Protein AF-A0A5B1B1Q3-F1 (afdb_monomer_lite)

Structure (mmCIF, N/CA/C/O backbone):
data_AF-A0A5B1B1Q3-F1
#
_entry.id   AF-A0A5B1B1Q3-F1
#
loop_
_atom_site.group_PDB
_atom_site.id
_atom_site.type_symbol
_atom_site.label_atom_id
_atom_site.label_alt_id
_atom_site.label_comp_id
_atom_site.label_asym_id
_atom_site.label_entity_id
_atom_site.label_seq_id
_atom_site.pdbx_PDB_ins_code
_atom_site.Cartn_x
_atom_site.Cartn_y
_atom_site.Cartn_z
_atom_site.occupancy
_atom_site.B_iso_or_equiv
_atom_site.auth_seq_id
_atom_site.auth_comp_id
_atom_site.auth_asym_id
_atom_site.auth_atom_id
_atom_site.pdbx_PDB_model_num
ATOM 1 N N . MET A 1 1 ? 39.597 26.500 23.716 1.00 58.34 1 MET A N 1
ATOM 2 C CA . MET A 1 1 ? 39.295 26.743 22.284 1.00 58.34 1 MET A CA 1
ATOM 3 C C . MET A 1 1 ? 39.018 25.452 21.503 1.00 58.34 1 MET A C 1
ATOM 5 O O . MET A 1 1 ? 38.104 25.455 20.697 1.00 58.34 1 MET A O 1
ATOM 9 N N . SER A 1 2 ? 39.719 24.342 21.786 1.00 61.75 2 SER A N 1
ATOM 10 C CA . SER A 1 2 ? 39.530 23.036 21.115 1.00 61.75 2 SER A CA 1
ATOM 11 C C . SER A 1 2 ? 38.170 22.343 21.382 1.00 61.75 2 SER A C 1
ATOM 13 O O . SER A 1 2 ? 37.524 21.891 20.443 1.00 61.75 2 SER A O 1
ATOM 15 N N . GLN A 1 3 ? 37.657 22.340 22.624 1.00 68.44 3 GLN A N 1
ATOM 16 C CA . GLN A 1 3 ? 36.416 21.614 22.979 1.00 68.44 3 GLN A CA 1
ATOM 17 C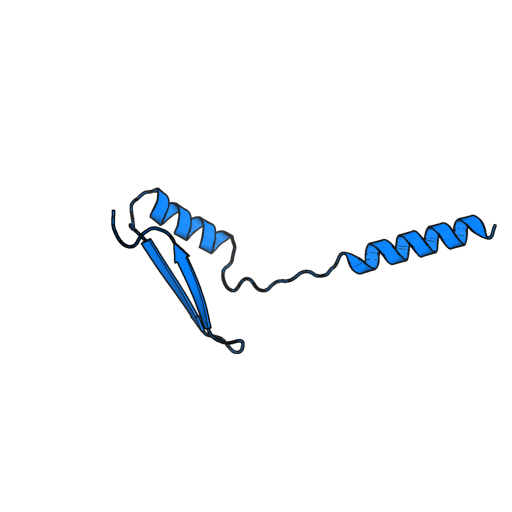 C . GLN A 1 3 ? 35.144 22.113 22.260 1.00 68.44 3 GLN A C 1
ATOM 19 O O . GLN A 1 3 ? 34.271 21.314 21.921 1.00 68.44 3 GLN A O 1
ATOM 24 N N . ASN A 1 4 ? 35.056 23.414 21.969 1.00 70.06 4 ASN A N 1
ATOM 25 C CA . ASN A 1 4 ? 33.900 24.008 21.285 1.00 70.06 4 ASN A CA 1
ATOM 26 C C . ASN A 1 4 ? 33.825 23.582 19.808 1.00 70.06 4 ASN A C 1
ATOM 28 O O . ASN A 1 4 ? 32.738 23.472 19.250 1.00 70.06 4 ASN A O 1
ATOM 32 N N . ILE A 1 5 ? 34.980 23.308 19.192 1.00 76.38 5 ILE A N 1
ATOM 33 C CA . ILE A 1 5 ? 35.092 22.883 17.792 1.00 76.38 5 ILE A CA 1
ATOM 34 C C . ILE A 1 5 ? 34.678 21.412 17.666 1.00 76.38 5 ILE A C 1
ATOM 36 O O . ILE A 1 5 ? 33.922 21.061 16.764 1.00 76.38 5 ILE A O 1
ATOM 40 N N . THR A 1 6 ? 35.083 20.562 18.615 1.00 76.62 6 THR A N 1
ATOM 41 C CA . THR A 1 6 ? 34.674 19.149 18.652 1.00 76.62 6 THR A CA 1
ATOM 42 C C . THR A 1 6 ? 33.162 18.996 18.835 1.00 76.62 6 THR A C 1
ATOM 44 O O . THR A 1 6 ? 32.541 18.198 18.140 1.00 76.62 6 THR A O 1
ATOM 47 N N . SER A 1 7 ? 32.547 19.795 19.715 1.00 73.56 7 SER A N 1
ATOM 48 C CA . SER A 1 7 ? 31.092 19.761 19.935 1.00 73.56 7 SER A CA 1
ATOM 49 C C . SER A 1 7 ? 30.303 20.188 18.685 1.00 73.56 7 SER A C 1
ATOM 51 O O . SER A 1 7 ? 29.306 19.563 18.323 1.00 73.56 7 SER A O 1
ATOM 53 N N . LEU A 1 8 ? 30.803 21.194 17.956 1.00 76.19 8 LEU A N 1
ATOM 54 C CA . LEU A 1 8 ? 30.219 21.649 16.692 1.00 76.19 8 LEU A CA 1
ATOM 55 C C . LEU A 1 8 ? 30.289 20.571 15.596 1.00 76.19 8 LEU A C 1
ATOM 57 O O . LEU A 1 8 ? 29.315 20.358 14.876 1.00 76.19 8 LEU A O 1
ATOM 61 N N . LEU A 1 9 ? 31.414 19.855 15.499 1.00 77.69 9 LEU A N 1
ATOM 62 C CA . LEU A 1 9 ? 31.594 18.769 14.530 1.00 77.69 9 LEU A CA 1
ATOM 63 C C . LEU A 1 9 ? 30.653 17.586 14.797 1.00 77.69 9 LEU A C 1
ATOM 65 O O . LEU A 1 9 ? 30.094 17.029 13.854 1.00 77.69 9 LEU A O 1
ATOM 69 N N . VAL A 1 10 ? 30.418 17.243 16.067 1.00 77.69 10 VAL A N 1
ATOM 70 C CA . VAL A 1 10 ? 29.454 16.197 16.451 1.00 77.69 10 VAL A CA 1
ATOM 71 C C . VAL A 1 10 ? 28.027 16.593 16.053 1.00 77.69 10 VAL A C 1
ATOM 73 O O . VAL A 1 10 ? 27.291 15.772 15.508 1.00 77.69 10 VAL A O 1
ATOM 76 N N . PHE A 1 11 ? 27.645 17.859 16.236 1.00 70.69 11 PHE A N 1
ATOM 77 C CA . PHE A 1 11 ? 26.311 18.352 15.872 1.00 70.69 11 PHE A CA 1
ATOM 78 C C . PHE A 1 11 ? 26.052 18.305 14.353 1.00 70.69 11 PHE A C 1
ATOM 80 O O . PHE A 1 11 ? 24.963 17.940 13.905 1.00 70.69 11 PHE A O 1
ATOM 87 N N . ILE A 1 12 ? 27.073 18.604 13.543 1.00 70.38 12 ILE A N 1
ATOM 88 C CA . ILE A 1 12 ? 27.005 18.494 12.076 1.00 70.38 12 ILE A CA 1
ATOM 89 C C . ILE A 1 12 ? 26.886 17.022 11.647 1.00 70.38 12 ILE A C 1
ATOM 91 O O . ILE A 1 12 ? 26.104 16.702 10.754 1.00 70.38 12 ILE A O 1
ATOM 95 N N . PHE A 1 13 ? 27.584 16.108 12.328 1.00 65.38 13 PHE A N 1
ATOM 96 C CA . PHE A 1 13 ? 27.496 14.674 12.042 1.00 65.38 13 PHE A CA 1
ATOM 97 C C . PHE A 1 13 ? 26.088 14.110 12.306 1.00 65.38 13 PHE A C 1
ATOM 99 O O . PHE A 1 13 ? 25.572 13.356 11.486 1.00 65.38 13 PHE A O 1
ATOM 106 N N . PHE A 1 14 ? 25.414 14.517 13.389 1.00 64.69 14 PHE A N 1
ATOM 107 C CA . PHE A 1 14 ? 24.053 14.045 13.703 1.00 64.69 14 PHE A CA 1
ATOM 108 C C . PHE A 1 14 ? 22.972 14.550 12.734 1.00 64.69 14 PHE A C 1
ATOM 110 O O . PHE A 1 14 ? 21.981 13.856 12.497 1.00 64.69 14 PHE A O 1
ATOM 117 N N . THR A 1 15 ? 23.150 15.733 12.141 1.00 64.56 15 THR A N 1
ATOM 118 C CA . THR A 1 15 ? 22.161 16.300 11.204 1.00 64.56 15 THR A CA 1
ATOM 119 C C . THR A 1 15 ? 22.230 15.674 9.806 1.00 64.56 15 THR A C 1
ATOM 121 O O . THR A 1 15 ? 21.209 15.617 9.122 1.00 64.56 15 THR A O 1
ATOM 124 N N . PHE A 1 16 ? 23.378 15.111 9.409 1.00 60.53 16 PHE A N 1
ATOM 125 C CA . PHE A 1 16 ? 23.551 14.454 8.105 1.00 60.53 16 PHE A CA 1
ATOM 126 C C . PHE A 1 16 ? 22.883 13.071 7.997 1.00 60.53 16 PHE A C 1
ATOM 128 O O . PHE A 1 16 ? 22.461 12.682 6.911 1.00 60.53 16 PHE A O 1
ATOM 135 N N . PHE A 1 17 ? 22.713 12.338 9.104 1.00 60.22 17 PHE A N 1
ATOM 136 C CA . PHE A 1 17 ? 22.109 10.993 9.079 1.00 60.22 17 PHE A CA 1
ATOM 137 C C . PHE A 1 17 ? 20.573 10.978 8.997 1.00 60.22 17 PHE A C 1
ATOM 139 O O . PHE A 1 17 ? 19.982 9.924 8.773 1.00 60.22 17 PHE A O 1
ATOM 146 N N . SER A 1 18 ? 19.899 12.123 9.151 1.00 59.06 18 SER A N 1
ATOM 147 C CA . SER A 1 18 ? 18.431 12.167 9.278 1.00 59.06 18 SER A CA 1
ATOM 148 C C . SER A 1 18 ? 17.663 12.378 7.964 1.00 59.06 18 SER A C 1
ATOM 150 O O . SER A 1 18 ? 16.439 12.508 7.990 1.00 59.06 18 SER A O 1
ATOM 152 N N . VAL A 1 19 ? 18.327 12.394 6.801 1.00 62.34 19 VAL A N 1
ATOM 153 C CA . VAL A 1 19 ? 17.658 12.647 5.507 1.00 62.34 19 VAL A CA 1
ATOM 154 C C . VAL A 1 19 ? 17.671 11.412 4.607 1.00 62.34 19 VAL A C 1
ATOM 156 O O . VAL A 1 19 ? 17.988 11.478 3.427 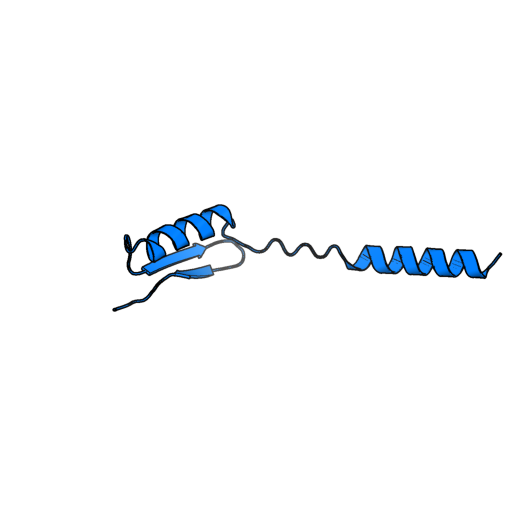1.00 62.34 19 VAL A O 1
ATOM 159 N N . CYS A 1 20 ? 17.260 10.264 5.144 1.00 60.81 20 CYS A N 1
ATOM 160 C CA . CYS A 1 20 ? 16.808 9.154 4.309 1.00 60.81 20 CYS A CA 1
ATOM 161 C C . CYS A 1 20 ? 15.289 9.284 4.120 1.00 60.81 20 CYS A C 1
ATOM 163 O O . CYS A 1 20 ? 14.486 8.691 4.841 1.00 60.81 20 CYS A O 1
ATOM 165 N N . LYS A 1 21 ? 14.865 10.155 3.196 1.00 61.22 21 LYS A N 1
ATOM 166 C CA . LYS A 1 21 ? 13.458 10.239 2.782 1.00 61.22 21 LYS A CA 1
ATOM 167 C C . LYS A 1 21 ? 13.193 9.084 1.816 1.00 61.22 21 LYS A C 1
ATOM 169 O O . LYS A 1 21 ? 13.311 9.250 0.609 1.00 61.22 21 LYS A O 1
ATOM 174 N N . ALA A 1 22 ? 12.838 7.916 2.347 1.00 57.66 22 ALA A N 1
ATOM 175 C CA . ALA A 1 22 ? 12.304 6.821 1.544 1.00 57.66 22 ALA A CA 1
ATOM 176 C C . ALA A 1 22 ? 10.939 7.239 0.962 1.00 57.66 22 ALA A C 1
ATOM 178 O O . ALA A 1 22 ? 9.896 7.051 1.584 1.00 57.66 22 ALA A O 1
ATOM 179 N N . GLN A 1 23 ? 10.931 7.872 -0.213 1.00 62.41 23 GLN A N 1
ATOM 180 C CA . GLN A 1 23 ? 9.718 8.036 -1.014 1.00 62.41 23 GLN A CA 1
ATOM 181 C C . GLN A 1 23 ? 9.559 6.809 -1.912 1.00 62.41 23 GLN A C 1
ATOM 183 O O . GLN A 1 23 ? 9.856 6.851 -3.097 1.00 62.41 23 GLN A O 1
ATOM 188 N N . THR A 1 24 ? 9.090 5.704 -1.338 1.00 62.53 24 THR A N 1
ATOM 189 C CA . THR A 1 24 ? 8.725 4.487 -2.086 1.00 62.53 24 THR A CA 1
ATOM 190 C C . THR A 1 24 ? 7.275 4.101 -1.812 1.00 62.53 24 THR A C 1
ATOM 192 O O . THR A 1 24 ? 6.941 2.946 -1.562 1.00 62.53 24 THR A O 1
ATOM 195 N N . SER A 1 25 ? 6.374 5.087 -1.816 1.00 64.19 25 SER A N 1
ATOM 196 C CA . SER A 1 25 ? 4.939 4.809 -1.783 1.00 64.19 25 SER A CA 1
ATOM 197 C C . SER A 1 25 ? 4.336 5.082 -3.152 1.00 64.19 25 SER A C 1
ATOM 199 O O . SER A 1 25 ? 4.031 6.227 -3.474 1.00 64.19 25 SER A O 1
ATOM 201 N N . TYR A 1 26 ? 4.119 4.015 -3.923 1.00 79.62 26 TYR A N 1
ATOM 202 C CA . TYR A 1 26 ? 3.475 4.042 -5.245 1.00 79.62 26 TYR A CA 1
ATOM 203 C C . TYR A 1 26 ? 2.072 4.666 -5.223 1.00 79.62 26 TYR A C 1
ATOM 205 O O . TYR A 1 26 ? 1.586 5.187 -6.224 1.00 79.62 26 TYR A O 1
ATOM 213 N N . LEU A 1 27 ? 1.422 4.661 -4.057 1.00 85.62 27 LEU A N 1
ATOM 214 C CA . LEU A 1 27 ? 0.162 5.353 -3.817 1.00 85.62 27 LEU A CA 1
ATOM 215 C C . LEU A 1 27 ? 0.371 6.572 -2.915 1.00 85.62 27 LEU A C 1
ATOM 217 O O . LEU A 1 27 ? 0.935 6.454 -1.826 1.00 85.62 27 LEU A O 1
ATOM 221 N N . SER A 1 28 ? -0.160 7.730 -3.312 1.00 88.94 28 SER A N 1
ATOM 222 C CA . SER A 1 28 ? -0.188 8.900 -2.427 1.00 88.94 28 SER A CA 1
ATOM 223 C C . SER A 1 28 ? -1.085 8.658 -1.207 1.00 88.94 28 SER A C 1
ATOM 225 O O . SER A 1 28 ? -2.123 7.997 -1.302 1.00 88.94 28 SER A O 1
ATOM 227 N N . GLU A 1 29 ? -0.745 9.263 -0.066 1.00 89.94 29 GLU A N 1
ATOM 228 C CA . GLU A 1 29 ? -1.559 9.173 1.159 1.00 89.94 29 GLU A CA 1
ATOM 229 C C . GLU A 1 29 ? -3.000 9.661 0.950 1.00 89.94 29 GLU A C 1
ATOM 231 O O . GLU A 1 29 ? -3.946 9.106 1.509 1.00 89.94 29 GLU A O 1
ATOM 236 N N . LYS A 1 30 ? -3.200 10.653 0.072 1.00 91.50 30 LYS A N 1
ATOM 237 C CA . LYS A 1 30 ? -4.534 11.134 -0.307 1.00 91.50 30 LYS A CA 1
ATOM 238 C C . LYS A 1 30 ? -5.369 10.032 -0.965 1.00 91.50 30 LYS A C 1
ATOM 240 O O . LYS A 1 30 ? -6.544 9.878 -0.631 1.00 91.50 30 LYS A O 1
ATOM 245 N N . VAL A 1 31 ? -4.770 9.268 -1.880 1.00 92.19 31 VAL A N 1
ATOM 246 C CA . VAL A 1 31 ? -5.444 8.157 -2.565 1.00 92.19 31 VAL A CA 1
ATOM 247 C C . VAL A 1 31 ? -5.762 7.044 -1.567 1.00 92.19 31 VAL A C 1
ATOM 249 O O . VAL A 1 31 ? -6.915 6.619 -1.495 1.00 92.19 31 VAL A O 1
ATOM 252 N N . LYS A 1 32 ? -4.799 6.659 -0.717 1.00 93.38 32 LYS A N 1
ATOM 253 C CA . LYS A 1 32 ? -5.013 5.662 0.349 1.00 93.38 32 LYS A CA 1
ATOM 254 C C . LYS A 1 32 ? -6.176 6.045 1.267 1.00 93.38 32 LYS A C 1
ATOM 256 O O . LYS A 1 32 ? -7.054 5.223 1.522 1.00 93.38 32 LYS A O 1
ATOM 261 N N . LYS A 1 33 ? -6.227 7.305 1.718 1.00 94.75 33 LYS A N 1
ATOM 262 C CA . LYS A 1 33 ? -7.300 7.820 2.586 1.00 94.75 33 LYS A CA 1
ATOM 263 C C . LYS A 1 33 ? -8.672 7.735 1.919 1.00 94.75 33 LYS A C 1
ATOM 265 O O . LYS A 1 33 ? -9.650 7.367 2.565 1.00 94.75 33 LYS A O 1
ATOM 270 N N . ASN A 1 34 ? -8.752 8.057 0.631 1.00 94.69 34 ASN A N 1
ATOM 271 C CA . ASN A 1 34 ? -10.009 7.995 -0.104 1.00 94.69 34 ASN A CA 1
ATOM 272 C C . ASN A 1 34 ? -10.506 6.550 -0.292 1.00 94.69 34 ASN A C 1
ATOM 274 O O . ASN A 1 34 ? -11.691 6.291 -0.099 1.00 94.69 34 ASN A O 1
ATOM 278 N N . ILE A 1 35 ? -9.608 5.606 -0.594 1.00 95.06 35 ILE A N 1
ATOM 279 C CA . ILE A 1 35 ? -9.942 4.174 -0.685 1.00 95.06 35 ILE A CA 1
ATOM 280 C C . ILE A 1 35 ? -10.440 3.655 0.664 1.00 95.06 35 ILE A C 1
ATOM 282 O O . ILE A 1 35 ? -11.492 3.023 0.726 1.00 95.06 35 ILE A O 1
ATOM 286 N N . LYS A 1 36 ? -9.724 3.979 1.749 1.00 95.06 36 LYS A N 1
ATOM 287 C CA . LYS A 1 36 ? -10.100 3.560 3.101 1.00 95.06 36 LYS A CA 1
ATOM 288 C C . LYS A 1 36 ? -11.500 4.049 3.475 1.00 95.06 36 LYS A C 1
ATOM 290 O O . LYS A 1 36 ? -12.310 3.254 3.930 1.00 95.06 36 LYS A O 1
ATOM 295 N N . SER A 1 37 ? -11.813 5.313 3.179 1.00 96.81 37 SER A N 1
ATOM 296 C CA . SER A 1 37 ? -13.139 5.882 3.440 1.00 96.81 37 SER A CA 1
ATOM 297 C C . SER A 1 37 ? -14.261 5.150 2.695 1.00 96.81 37 SER A C 1
ATOM 299 O O . SER A 1 37 ? -15.343 4.998 3.250 1.00 96.81 37 SER A O 1
ATOM 301 N N . ARG A 1 38 ? -14.028 4.665 1.468 1.00 94.50 38 ARG A N 1
ATOM 302 C CA . ARG A 1 38 ? -15.036 3.888 0.719 1.00 94.50 38 ARG A CA 1
ATOM 303 C C . ARG A 1 38 ? -15.316 2.528 1.356 1.00 94.50 38 ARG A C 1
ATOM 305 O O . ARG A 1 38 ? -16.467 2.098 1.377 1.00 94.50 38 ARG A O 1
ATOM 312 N N . VAL A 1 39 ? -14.278 1.884 1.888 1.00 95.12 39 VAL A N 1
ATOM 313 C CA . VAL A 1 39 ? -14.412 0.614 2.612 1.00 95.12 39 VAL A CA 1
ATOM 314 C C . VAL A 1 39 ? -15.108 0.820 3.957 1.00 95.12 39 VAL A C 1
ATOM 316 O O . VAL A 1 39 ? -16.067 0.125 4.266 1.00 95.12 39 VAL A O 1
ATOM 319 N N . GLU A 1 40 ? -14.678 1.814 4.735 1.00 95.06 40 GLU A N 1
ATOM 320 C CA . GLU A 1 40 ? -15.251 2.126 6.054 1.00 95.06 40 GLU A CA 1
ATOM 321 C C . GLU A 1 40 ? -16.726 2.535 5.965 1.00 95.06 40 GLU A C 1
ATOM 323 O O . GLU A 1 40 ? -17.539 2.116 6.785 1.00 95.06 40 GLU A O 1
ATOM 328 N N . ASN A 1 41 ? -17.100 3.279 4.921 1.00 95.00 41 ASN A N 1
ATOM 329 C CA . ASN A 1 41 ? -18.490 3.660 4.668 1.00 95.00 41 ASN A CA 1
ATOM 330 C C . ASN A 1 41 ? -19.334 2.516 4.078 1.00 95.00 41 ASN A C 1
ATOM 332 O O . ASN A 1 41 ? -20.447 2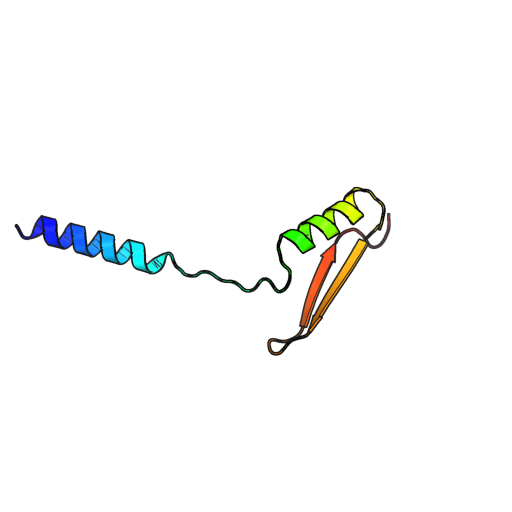.762 3.618 1.00 95.00 41 ASN A O 1
ATOM 336 N N . SER A 1 42 ? -18.811 1.282 4.047 1.00 89.19 42 SER A N 1
ATOM 337 C CA . SER A 1 42 ? -19.484 0.088 3.515 1.00 89.19 42 SER A CA 1
ATOM 338 C C . SER A 1 42 ? -19.984 0.241 2.072 1.00 89.19 42 SER A C 1
ATOM 340 O O . SER A 1 42 ? -20.857 -0.503 1.632 1.00 89.19 42 SER A O 1
ATOM 342 N N . MET A 1 43 ? -19.420 1.185 1.308 1.00 90.75 43 MET A N 1
ATOM 343 C CA . MET A 1 43 ? -19.735 1.342 -0.117 1.00 90.75 43 MET A CA 1
ATOM 344 C C . MET A 1 43 ? -19.142 0.179 -0.917 1.00 90.75 43 MET A C 1
ATOM 346 O O . MET A 1 43 ? -19.710 -0.258 -1.915 1.00 90.75 43 MET A O 1
ATOM 350 N N . ASN A 1 44 ? -17.995 -0.330 -0.459 1.00 91.75 44 ASN A N 1
ATOM 351 C CA . ASN A 1 44 ? -17.310 -1.489 -1.010 1.00 91.75 44 ASN A CA 1
ATOM 352 C C . ASN A 1 44 ? -16.821 -2.375 0.153 1.00 91.75 44 ASN A C 1
ATOM 354 O O . ASN A 1 44 ? -16.121 -1.857 1.021 1.00 91.75 44 ASN A O 1
ATOM 358 N N . PRO A 1 45 ? -17.103 -3.692 0.177 1.00 91.00 45 PRO A N 1
ATOM 359 C CA . PRO A 1 45 ? -16.620 -4.583 1.242 1.00 91.00 45 PRO A CA 1
ATOM 360 C C . PRO A 1 45 ? -15.088 -4.730 1.243 1.00 91.00 45 PRO A C 1
ATOM 362 O O . PRO A 1 45 ? -14.471 -4.923 2.290 1.00 91.00 45 PRO A O 1
ATOM 365 N N . GLY A 1 46 ? -14.464 -4.573 0.072 1.00 93.75 46 GLY A N 1
ATOM 366 C CA . GLY A 1 46 ? -13.020 -4.502 -0.085 1.00 93.75 46 GLY A CA 1
ATOM 367 C C . GLY A 1 46 ? -12.603 -3.954 -1.449 1.00 93.75 46 GLY A C 1
ATOM 368 O O . GLY A 1 46 ? -13.397 -3.920 -2.390 1.00 93.75 46 GLY A O 1
ATOM 369 N N . ILE A 1 47 ? -11.359 -3.482 -1.535 1.00 94.44 47 ILE A N 1
ATOM 370 C CA . ILE A 1 47 ? -10.739 -2.902 -2.733 1.00 94.44 47 ILE A CA 1
ATOM 371 C C . ILE A 1 47 ? -9.296 -3.410 -2.827 1.00 94.44 47 ILE A C 1
ATOM 373 O O . ILE A 1 47 ? -8.532 -3.294 -1.868 1.00 94.44 47 ILE A O 1
ATOM 377 N N . VAL A 1 48 ? -8.918 -3.935 -3.994 1.00 93.94 48 VAL A N 1
ATOM 378 C CA . VAL A 1 48 ? -7.559 -4.407 -4.301 1.00 93.94 48 VAL A CA 1
ATOM 379 C C . VAL A 1 48 ? -6.974 -3.572 -5.435 1.00 93.94 48 VAL A C 1
ATOM 381 O O . VAL A 1 48 ? -7.663 -3.290 -6.414 1.00 93.94 48 VAL A O 1
ATOM 384 N N . ILE A 1 49 ? -5.712 -3.167 -5.300 1.00 93.94 49 ILE A N 1
ATOM 385 C CA . ILE A 1 49 ? -4.996 -2.336 -6.274 1.00 93.94 49 ILE A CA 1
ATOM 386 C C . ILE A 1 49 ? -3.654 -2.983 -6.582 1.00 93.94 49 ILE A C 1
ATOM 388 O O . ILE A 1 49 ? -2.873 -3.238 -5.667 1.00 93.94 49 ILE A O 1
ATOM 392 N N . GLY A 1 50 ? -3.388 -3.208 -7.866 1.00 93.50 50 GLY A N 1
ATOM 393 C CA . GLY A 1 50 ? -2.067 -3.551 -8.383 1.00 93.50 50 GLY A CA 1
ATOM 394 C C . GLY A 1 50 ? -1.435 -2.340 -9.067 1.00 93.50 50 GLY A C 1
ATOM 395 O O . GLY A 1 50 ? -2.088 -1.695 -9.887 1.00 93.50 50 GLY A O 1
ATOM 396 N N . VAL A 1 51 ? -0.183 -2.036 -8.738 1.00 91.56 51 VAL A N 1
ATOM 397 C CA . VAL A 1 51 ? 0.655 -1.064 -9.450 1.00 91.56 51 VAL A CA 1
ATOM 398 C C . VAL A 1 51 ? 1.784 -1.833 -10.118 1.00 91.56 51 VAL A C 1
ATOM 400 O O . VAL A 1 51 ? 2.456 -2.612 -9.448 1.00 91.56 51 VAL A O 1
ATOM 403 N N . ILE A 1 52 ? 1.960 -1.645 -11.423 1.00 91.94 52 ILE A N 1
ATOM 404 C CA . ILE A 1 52 ? 3.036 -2.259 -12.205 1.00 91.94 52 ILE A CA 1
ATOM 405 C C . ILE A 1 52 ? 3.926 -1.132 -12.719 1.00 91.94 52 ILE A C 1
ATOM 407 O O . ILE A 1 52 ? 3.426 -0.229 -13.392 1.00 91.94 52 ILE A O 1
ATOM 411 N N . ASP A 1 53 ? 5.216 -1.197 -12.411 1.00 87.25 53 ASP A N 1
ATOM 412 C CA . ASP A 1 53 ? 6.232 -0.274 -12.912 1.00 87.25 53 ASP A CA 1
ATOM 413 C C . ASP A 1 53 ? 7.582 -0.975 -13.144 1.00 87.25 53 ASP A C 1
ATOM 415 O O . ASP A 1 53 ? 7.669 -2.204 -13.187 1.00 87.25 53 ASP A O 1
ATOM 419 N N . ASP A 1 54 ? 8.630 -0.183 -13.357 1.00 89.69 54 ASP A N 1
ATOM 420 C CA . ASP A 1 54 ? 10.000 -0.636 -13.601 1.00 89.69 54 ASP A CA 1
ATOM 421 C C . ASP A 1 54 ? 10.636 -1.368 -12.408 1.00 89.69 54 ASP A C 1
ATOM 423 O O . ASP A 1 54 ? 11.559 -2.161 -12.600 1.00 89.69 54 ASP A O 1
ATOM 427 N N . ASN A 1 55 ? 10.122 -1.160 -11.194 1.00 85.94 55 ASN A N 1
ATOM 428 C CA . ASN A 1 55 ? 10.572 -1.818 -9.968 1.00 85.94 55 ASN A CA 1
ATOM 429 C C . ASN A 1 55 ? 9.785 -3.101 -9.660 1.00 85.94 55 ASN A C 1
ATOM 431 O O . ASN A 1 55 ? 10.136 -3.830 -8.727 1.00 85.94 55 ASN A O 1
ATOM 435 N N . GLY A 1 56 ? 8.747 -3.406 -10.444 1.00 88.25 56 GLY A N 1
ATOM 436 C CA . GLY A 1 56 ? 7.993 -4.649 -10.366 1.00 88.25 56 GLY A CA 1
ATOM 437 C C . GLY A 1 56 ? 6.501 -4.433 -10.145 1.00 88.25 56 GLY A C 1
ATOM 438 O O . GLY A 1 56 ? 5.865 -3.596 -10.782 1.00 88.25 56 GLY A O 1
ATOM 439 N N . THR A 1 57 ? 5.896 -5.277 -9.306 1.00 92.19 57 THR A N 1
ATOM 440 C CA . THR A 1 57 ? 4.456 -5.233 -9.026 1.00 92.19 57 THR A CA 1
ATOM 441 C C . THR A 1 57 ? 4.188 -5.048 -7.540 1.00 92.19 57 THR A C 1
ATOM 443 O O . THR A 1 57 ? 4.702 -5.791 -6.704 1.00 92.19 57 THR A O 1
ATOM 446 N N . HIS A 1 58 ? 3.321 -4.092 -7.219 1.00 89.69 58 HIS A N 1
ATOM 447 C CA . HIS A 1 58 ? 2.956 -3.715 -5.860 1.00 89.69 58 HIS A CA 1
ATOM 448 C C . HIS A 1 58 ? 1.461 -3.900 -5.649 1.00 89.69 58 HIS A C 1
ATOM 450 O O . HIS A 1 58 ? 0.652 -3.392 -6.423 1.00 89.69 58 HIS A O 1
ATOM 456 N N . TYR A 1 59 ? 1.089 -4.603 -4.581 1.00 92.06 59 TYR A N 1
ATOM 457 C CA . TYR A 1 59 ? -0.305 -4.890 -4.262 1.00 92.06 59 TYR A CA 1
ATOM 458 C C . TYR A 1 59 ? -0.736 -4.181 -2.980 1.00 92.06 59 TYR A C 1
ATOM 460 O O . TYR A 1 59 ? -0.046 -4.230 -1.962 1.00 92.06 59 TYR A O 1
ATOM 468 N N . TYR A 1 60 ? -1.918 -3.572 -3.021 1.00 92.38 60 TYR A N 1
ATOM 469 C CA . TYR A 1 60 ? -2.582 -2.954 -1.880 1.00 92.38 60 TYR A CA 1
ATOM 470 C C . TYR A 1 60 ? -3.968 -3.567 -1.712 1.00 92.38 60 TYR A C 1
ATOM 472 O O . TYR A 1 60 ? -4.745 -3.603 -2.663 1.00 92.38 60 TYR A O 1
ATOM 480 N N . ASN A 1 61 ? -4.288 -4.021 -0.501 1.00 93.25 61 ASN A N 1
ATOM 481 C CA . ASN A 1 61 ? -5.565 -4.653 -0.179 1.00 93.25 61 ASN A CA 1
ATOM 482 C C . ASN A 1 61 ? -6.241 -3.889 0.962 1.00 93.25 61 ASN A C 1
ATOM 484 O O . ASN A 1 61 ? -5.619 -3.634 1.993 1.00 93.25 61 ASN A O 1
ATOM 488 N N . TYR A 1 62 ? -7.513 -3.546 0.783 1.00 94.62 62 TYR A N 1
ATOM 489 C CA . TYR A 1 62 ? 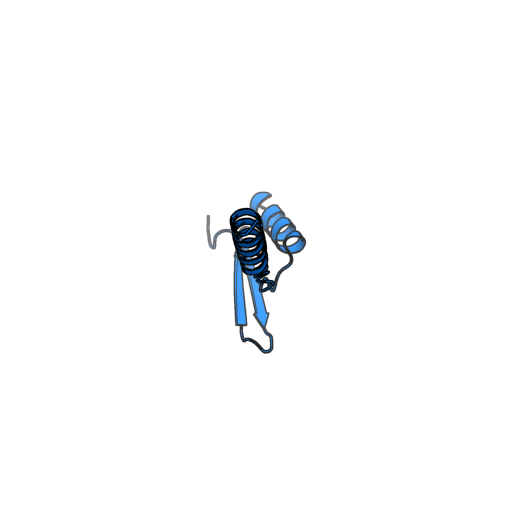-8.338 -2.854 1.768 1.00 94.62 62 TYR A CA 1
ATOM 490 C C . TYR A 1 62 ? -9.646 -3.619 1.970 1.00 94.62 62 TYR A C 1
ATO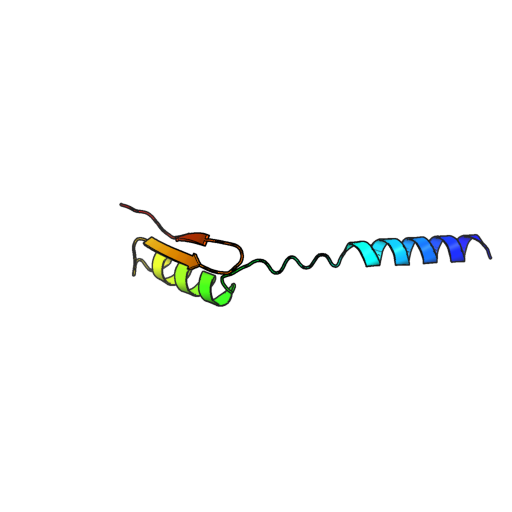M 492 O O . TYR A 1 62 ? -10.238 -4.074 0.994 1.00 94.62 62 TYR A O 1
ATOM 500 N N . GLY A 1 63 ? -10.122 -3.710 3.213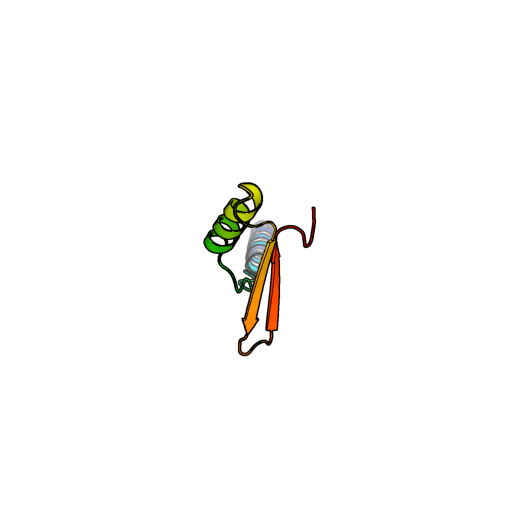 1.00 91.62 63 GLY A N 1
ATOM 501 C CA . GLY A 1 63 ? -11.378 -4.389 3.554 1.00 91.62 63 GLY A CA 1
ATOM 502 C C . GLY A 1 63 ? -11.259 -5.909 3.646 1.00 91.62 63 GLY A C 1
ATOM 503 O O . GLY A 1 63 ? -10.166 -6.443 3.838 1.00 91.62 63 GLY A O 1
ATOM 504 N N . VAL A 1 64 ? -12.394 -6.602 3.545 1.00 87.06 64 VAL A N 1
ATOM 505 C CA . VAL A 1 64 ? -12.494 -8.059 3.721 1.00 87.06 64 VAL A CA 1
ATOM 506 C C . VAL A 1 64 ? -13.164 -8.720 2.518 1.00 87.06 64 VAL A C 1
ATOM 508 O O . VAL A 1 64 ? -14.000 -8.129 1.840 1.00 87.06 64 VAL A O 1
ATOM 511 N N . LYS A 1 65 ? -12.780 -9.972 2.241 1.00 77.25 65 LYS A N 1
ATOM 512 C CA . LYS A 1 65 ? -13.314 -10.768 1.122 1.00 77.25 65 LYS A CA 1
ATOM 513 C C . LYS A 1 65 ? -14.776 -11.186 1.339 1.00 77.25 65 LYS A C 1
ATOM 515 O O . LYS A 1 65 ? -15.506 -11.344 0.368 1.00 77.25 65 LYS A O 1
ATOM 520 N N . SER A 1 66 ? -15.174 -11.388 2.593 1.00 66.31 66 SER A N 1
ATOM 521 C CA . SER A 1 66 ? -16.527 -11.761 3.011 1.00 66.31 66 SER A CA 1
ATOM 522 C C . SER A 1 66 ? -16.791 -11.186 4.396 1.00 66.31 66 SER A C 1
ATOM 524 O O . SER A 1 66 ? -15.870 -11.155 5.217 1.00 66.31 66 SER A O 1
ATOM 526 N N . LEU A 1 67 ? -18.030 -10.750 4.622 1.00 60.38 67 LEU A N 1
ATOM 527 C CA . LEU A 1 67 ? -18.613 -10.639 5.960 1.00 60.38 67 LEU A CA 1
ATOM 528 C C . LEU A 1 67 ? -19.072 -12.021 6.435 1.00 60.38 67 LEU A C 1
ATOM 530 O O . LEU A 1 67 ? -19.309 -12.881 5.548 1.00 60.38 67 LEU A O 1
#

Sequence (67 aa):
MSQNITSLLVFIFFTFFSVCKAQTSYLSEKVKKNIKSRVENSMNPGIVIGVIDDNGTHYYNYGVKSL

pLDDT: mean 81.26, std 13.31, range [57.66, 96.81]

Radius of gyration: 22.01 Å; chains: 1; bounding box: 59×38×37 Å

Foldseek 3Di:
DVVVVVVVVVVVVVVVVPPPPPPPDPDDPVRVVVLQVCCVVVVDQKDKDWDQDPVGIDIDIYHDPDD

Secondary structure (DSSP, 8-state):
-HHHHHHHHHHHHHHHTT-------SS-HHHHHHHHHHHHTTS-SEEEEEEEETTEEEEEEEE-S--